Protein AF-A0AAV4XI83-F1 (afdb_monomer_lite)

Structure (mmCIF, N/CA/C/O backbone):
data_AF-A0AAV4XI83-F1
#
_entry.id   AF-A0AAV4XI83-F1
#
loop_
_atom_site.group_PDB
_atom_site.id
_atom_site.type_symbol
_atom_site.label_atom_id
_atom_site.label_alt_id
_atom_site.label_comp_id
_atom_site.label_asym_id
_atom_site.label_entity_id
_atom_site.label_seq_id
_atom_site.pdbx_PDB_ins_code
_atom_site.Cartn_x
_atom_site.Cartn_y
_atom_site.Cartn_z
_atom_site.occupancy
_atom_site.B_iso_or_equiv
_atom_site.auth_seq_id
_atom_site.auth_comp_id
_atom_site.auth_asym_id
_atom_site.auth_atom_id
_atom_site.pdbx_PDB_model_num
ATOM 1 N N . MET A 1 1 ? 9.383 -42.646 -0.501 1.00 41.19 1 MET A N 1
ATOM 2 C CA . MET A 1 1 ? 10.811 -42.632 -0.124 1.00 41.19 1 MET A CA 1
ATOM 3 C C . MET A 1 1 ? 10.928 -41.632 1.012 1.00 41.19 1 MET A C 1
ATOM 5 O O . MET A 1 1 ? 10.833 -40.438 0.767 1.00 41.19 1 MET A O 1
ATOM 9 N N . GLU A 1 2 ? 10.917 -42.132 2.245 1.00 42.66 2 GLU A N 1
ATOM 10 C CA . GLU A 1 2 ? 10.863 -41.329 3.473 1.00 42.66 2 GLU A CA 1
ATOM 11 C C . GLU A 1 2 ? 12.250 -40.798 3.846 1.00 42.66 2 GLU A C 1
ATOM 13 O O . GLU A 1 2 ? 13.266 -41.447 3.599 1.00 42.66 2 GLU A O 1
ATOM 18 N N . PHE A 1 3 ? 12.290 -39.591 4.406 1.00 50.69 3 PHE A N 1
ATOM 19 C CA . PHE A 1 3 ? 13.517 -38.900 4.788 1.00 50.69 3 PHE A CA 1
ATOM 20 C C . PHE A 1 3 ? 14.057 -39.476 6.106 1.00 50.69 3 PHE A C 1
ATOM 22 O O . PHE A 1 3 ? 13.456 -39.264 7.155 1.00 50.69 3 PHE A O 1
ATOM 29 N N . GLN A 1 4 ? 15.191 -40.185 6.066 1.00 57.69 4 GLN A N 1
ATOM 30 C CA . GLN A 1 4 ? 15.912 -40.602 7.274 1.00 57.69 4 GLN A CA 1
ATOM 31 C C . GLN A 1 4 ? 16.981 -39.549 7.634 1.00 57.69 4 GLN A C 1
ATOM 33 O O . GLN A 1 4 ? 17.873 -39.287 6.823 1.00 57.69 4 GLN A O 1
ATOM 38 N N . PRO A 1 5 ? 16.912 -38.921 8.822 1.00 55.16 5 PRO A N 1
ATOM 39 C CA . PRO A 1 5 ? 17.670 -37.709 9.150 1.00 55.16 5 PRO A CA 1
ATOM 40 C C . PRO A 1 5 ? 19.117 -37.958 9.605 1.00 55.16 5 PRO A C 1
ATOM 42 O O . PRO A 1 5 ? 19.797 -37.019 10.011 1.00 55.16 5 PRO A O 1
ATOM 45 N N . GLU A 1 6 ? 19.613 -39.193 9.569 1.00 60.50 6 GLU A N 1
ATOM 46 C CA . GLU A 1 6 ? 20.712 -39.571 10.463 1.00 60.50 6 GLU A CA 1
ATOM 47 C C . GLU A 1 6 ? 22.108 -39.075 10.077 1.00 60.50 6 GLU A C 1
ATOM 49 O O . GLU A 1 6 ? 22.996 -39.198 10.906 1.00 60.50 6 GLU A O 1
ATOM 54 N N . ASN A 1 7 ? 22.354 -38.465 8.906 1.00 57.56 7 ASN A N 1
ATOM 55 C CA . ASN A 1 7 ? 23.739 -38.076 8.565 1.00 57.56 7 ASN A CA 1
ATOM 56 C C . ASN A 1 7 ? 23.952 -36.780 7.763 1.00 57.56 7 ASN A C 1
ATOM 58 O O . ASN A 1 7 ? 25.099 -36.456 7.445 1.00 57.56 7 ASN A O 1
ATOM 62 N N . LEU A 1 8 ? 22.919 -35.995 7.429 1.00 64.44 8 LEU A N 1
ATOM 63 C CA . LEU A 1 8 ? 23.109 -34.744 6.679 1.00 64.44 8 LEU A CA 1
ATOM 64 C C . LEU A 1 8 ? 22.183 -33.628 7.169 1.00 64.44 8 LEU A C 1
ATOM 66 O O . LEU A 1 8 ? 20.985 -33.827 7.339 1.00 64.44 8 LEU A O 1
ATOM 70 N N . SER A 1 9 ? 22.732 -32.415 7.323 1.00 78.62 9 SER A N 1
ATOM 71 C CA . SER A 1 9 ? 21.902 -31.225 7.526 1.00 78.62 9 SER A CA 1
ATOM 72 C C . SER A 1 9 ? 20.948 -31.040 6.333 1.00 78.62 9 SER A C 1
ATOM 74 O O . SER A 1 9 ? 21.326 -31.375 5.202 1.00 78.62 9 SER A O 1
ATOM 76 N N . PRO A 1 10 ? 19.750 -30.458 6.528 1.00 74.81 10 PRO A N 1
ATOM 77 C CA . PRO A 1 10 ? 18.792 -30.203 5.444 1.00 74.81 10 PRO A CA 1
ATOM 78 C C . PRO A 1 10 ? 19.423 -29.485 4.240 1.00 74.81 10 PRO A C 1
ATOM 80 O O . PRO A 1 10 ? 19.108 -29.762 3.084 1.00 74.81 10 PRO A O 1
ATOM 83 N N . TRP A 1 11 ? 20.403 -28.618 4.503 1.00 74.00 11 TRP A N 1
ATOM 84 C CA . TRP A 1 11 ? 21.193 -27.920 3.489 1.00 74.00 11 TRP A CA 1
ATOM 85 C C . TRP A 1 11 ? 22.102 -28.831 2.663 1.00 74.00 11 TRP A C 1
ATOM 87 O O . TRP A 1 11 ? 22.277 -28.617 1.466 1.00 74.00 11 TRP A O 1
ATOM 97 N N . ARG A 1 12 ? 22.694 -29.861 3.269 1.00 73.75 12 ARG A N 1
ATOM 98 C CA . ARG A 1 12 ? 23.507 -30.827 2.524 1.00 73.75 12 ARG A CA 1
ATOM 99 C C . ARG A 1 12 ? 22.635 -31.772 1.698 1.00 73.75 12 ARG A C 1
ATOM 101 O O . ARG A 1 12 ? 23.012 -32.074 0.574 1.00 73.75 12 ARG A O 1
ATOM 108 N N . PHE A 1 13 ? 21.466 -32.163 2.205 1.00 76.88 13 PHE A N 1
ATOM 109 C CA . PHE A 1 13 ? 20.504 -32.973 1.450 1.00 76.88 13 PHE A CA 1
ATOM 110 C C . PHE A 1 13 ? 19.881 -32.215 0.266 1.00 76.88 13 PHE A C 1
ATOM 112 O O . PHE A 1 13 ? 19.773 -32.730 -0.841 1.00 76.88 13 PHE A O 1
ATOM 119 N N . THR A 1 14 ? 19.509 -30.951 0.450 1.00 76.50 14 THR A N 1
ATOM 120 C CA . THR A 1 14 ? 19.019 -30.127 -0.671 1.00 76.50 14 THR A CA 1
ATOM 121 C C . THR A 1 14 ? 20.101 -29.924 -1.732 1.00 76.50 14 THR A C 1
ATOM 123 O O . THR A 1 14 ? 19.818 -29.996 -2.927 1.00 76.50 14 THR A O 1
ATOM 126 N N . LYS A 1 15 ? 21.365 -29.771 -1.316 1.00 77.75 15 LYS A N 1
ATOM 127 C CA . LYS A 1 15 ? 22.509 -29.670 -2.230 1.00 77.75 15 LYS A CA 1
ATOM 128 C C . LYS A 1 15 ? 22.778 -30.966 -3.000 1.00 77.75 15 LYS A C 1
ATOM 130 O O . LYS A 1 15 ? 23.167 -30.892 -4.164 1.00 77.75 15 LYS A O 1
ATOM 135 N N . THR A 1 16 ? 22.559 -32.141 -2.400 1.00 74.38 16 THR A N 1
ATOM 136 C CA . THR A 1 16 ? 22.649 -33.409 -3.142 1.00 74.38 16 THR A CA 1
ATOM 137 C C . THR A 1 16 ? 21.544 -33.505 -4.184 1.00 74.38 16 THR A C 1
ATOM 139 O O . THR A 1 16 ? 21.863 -33.796 -5.331 1.00 74.38 16 THR A O 1
ATOM 142 N N . LEU A 1 17 ? 20.294 -33.162 -3.852 1.00 73.12 17 LEU A N 1
ATOM 143 C CA . LEU A 1 17 ? 19.194 -33.130 -4.825 1.00 73.12 17 LEU A CA 1
ATOM 144 C C . LEU A 1 17 ? 19.462 -32.173 -5.995 1.00 73.12 17 LEU A C 1
ATOM 146 O O . LEU A 1 17 ? 19.229 -32.535 -7.143 1.00 73.12 17 LEU A O 1
ATOM 150 N N . TRP A 1 18 ? 20.005 -30.984 -5.727 1.00 68.06 18 TRP A N 1
ATOM 151 C CA . TRP A 1 18 ? 20.392 -30.022 -6.769 1.00 68.06 18 TRP A CA 1
ATOM 152 C C . TRP A 1 18 ? 21.480 -30.540 -7.712 1.00 68.06 18 TRP A C 1
ATOM 154 O O . TRP A 1 18 ? 21.476 -30.227 -8.901 1.00 68.06 18 TRP A O 1
ATOM 164 N N . ASN A 1 19 ? 22.413 -31.334 -7.190 1.00 71.75 19 ASN A N 1
ATOM 165 C CA . ASN A 1 19 ? 23.498 -31.901 -7.983 1.00 71.75 19 ASN A CA 1
ATOM 166 C C . ASN A 1 19 ? 23.080 -33.156 -8.765 1.00 71.75 19 ASN A C 1
ATOM 168 O O . ASN A 1 19 ? 23.816 -33.576 -9.663 1.00 71.75 19 ASN A O 1
ATOM 172 N N . ILE A 1 20 ? 21.910 -33.744 -8.482 1.00 78.56 20 ILE A N 1
ATOM 173 C CA . ILE A 1 20 ? 21.345 -34.818 -9.303 1.00 78.56 20 ILE A CA 1
ATOM 174 C C . ILE A 1 20 ? 20.846 -34.194 -10.607 1.00 78.56 20 ILE A C 1
ATOM 176 O O . ILE A 1 20 ? 19.726 -33.700 -10.722 1.00 78.56 20 ILE A O 1
ATOM 180 N N . ARG A 1 21 ? 21.687 -34.254 -11.638 1.00 64.81 21 ARG A N 1
ATOM 181 C CA . ARG A 1 21 ? 21.273 -33.969 -13.011 1.00 64.81 21 ARG A CA 1
ATOM 182 C C . ARG A 1 21 ? 20.450 -35.146 -13.529 1.00 64.81 21 ARG A C 1
ATOM 184 O O . ARG A 1 21 ? 20.966 -36.004 -14.241 1.00 64.81 21 ARG A O 1
ATOM 191 N N . THR A 1 22 ? 19.166 -35.213 -13.182 1.00 68.25 22 THR A N 1
ATOM 192 C CA . THR A 1 22 ? 18.253 -36.098 -13.912 1.00 68.25 22 THR A CA 1
ATOM 193 C C . THR A 1 22 ? 18.145 -35.572 -15.336 1.00 68.25 22 THR A C 1
ATOM 195 O O . THR A 1 22 ? 17.765 -34.417 -15.542 1.00 68.25 22 THR A O 1
ATOM 198 N N . LYS A 1 23 ? 18.471 -36.401 -16.331 1.00 65.88 23 LYS A N 1
ATOM 199 C CA . LYS A 1 23 ? 18.133 -36.095 -17.722 1.00 65.88 23 LYS A CA 1
ATOM 200 C C . LYS A 1 23 ? 16.618 -35.916 -17.768 1.00 65.88 23 LYS A C 1
ATOM 202 O O . LYS A 1 23 ? 15.895 -36.879 -17.523 1.00 65.88 23 LYS A O 1
ATOM 207 N N . LEU A 1 24 ? 16.156 -34.684 -17.994 1.00 65.44 24 LEU A N 1
ATOM 208 C CA . LEU A 1 24 ? 14.728 -34.388 -18.058 1.00 65.44 24 LEU A CA 1
ATOM 209 C C . LEU A 1 24 ? 14.094 -35.346 -19.067 1.00 65.44 24 LEU A C 1
ATOM 211 O O . LEU A 1 24 ? 14.549 -35.445 -20.212 1.00 65.44 24 LEU A O 1
ATOM 215 N N . ALA A 1 25 ? 13.089 -36.097 -18.616 1.00 65.75 25 ALA A N 1
ATOM 216 C CA . ALA A 1 25 ? 12.329 -36.953 -19.506 1.00 65.75 25 ALA A CA 1
ATOM 217 C C . ALA A 1 25 ? 11.703 -36.075 -20.596 1.00 65.75 25 ALA A C 1
ATOM 219 O O . ALA A 1 25 ? 11.245 -34.961 -20.328 1.00 65.75 25 ALA A O 1
ATOM 220 N N . ARG A 1 26 ? 11.716 -36.559 -21.842 1.00 63.22 26 ARG A N 1
ATOM 221 C CA . ARG A 1 26 ? 11.057 -35.854 -22.945 1.00 63.22 26 ARG A CA 1
ATOM 222 C C . ARG A 1 26 ? 9.569 -35.695 -22.624 1.00 63.22 26 ARG A C 1
ATOM 224 O O . ARG A 1 26 ? 8.967 -36.565 -21.997 1.00 63.22 26 ARG A O 1
ATOM 231 N N . LEU A 1 27 ? 8.988 -34.573 -23.049 1.00 68.00 27 LEU A N 1
ATOM 232 C CA . LEU A 1 27 ? 7.551 -34.357 -22.936 1.00 68.00 27 LEU A CA 1
ATOM 233 C C . LEU A 1 27 ? 6.845 -35.400 -23.809 1.00 68.00 27 LEU A C 1
ATOM 235 O O . LEU A 1 27 ? 6.939 -35.379 -25.035 1.00 68.00 27 LEU A O 1
ATOM 239 N N . ASN A 1 28 ? 6.171 -36.344 -23.160 1.00 64.19 28 ASN A N 1
ATOM 240 C CA . ASN A 1 28 ? 5.361 -37.338 -23.846 1.00 64.19 28 ASN A CA 1
ATOM 241 C C . ASN A 1 28 ? 3.971 -36.733 -24.086 1.00 64.19 28 ASN A C 1
ATOM 243 O O . ASN A 1 28 ? 3.245 -36.446 -23.127 1.00 64.19 28 ASN A O 1
ATOM 247 N N . GLY A 1 29 ? 3.642 -36.489 -25.357 1.00 59.66 29 GLY A N 1
ATOM 248 C CA . GLY A 1 29 ? 2.272 -36.277 -25.826 1.00 59.66 29 GLY A CA 1
ATOM 249 C C . GLY A 1 29 ? 1.592 -37.618 -26.111 1.00 59.66 29 GLY A C 1
ATOM 250 O O . GLY A 1 29 ? 2.264 -38.645 -26.183 1.00 59.66 29 GLY A O 1
ATOM 251 N N . SER A 1 30 ? 0.269 -37.625 -26.276 1.00 58.12 30 SER A N 1
ATOM 252 C CA . SER A 1 30 ? -0.530 -38.855 -26.408 1.00 58.12 30 SER A CA 1
ATOM 253 C C . SER A 1 30 ? -0.199 -39.719 -27.630 1.00 58.12 30 SER A C 1
ATOM 255 O O . SER A 1 30 ? -0.615 -40.873 -27.651 1.00 58.12 30 SER A O 1
ATOM 257 N N . VAL A 1 31 ? 0.538 -39.213 -28.631 1.00 56.50 31 VAL A N 1
ATOM 258 C CA . VAL A 1 31 ? 0.823 -39.994 -29.852 1.00 56.50 31 VAL A CA 1
ATOM 259 C C . VAL A 1 31 ? 2.273 -39.895 -30.357 1.00 56.50 31 VAL A C 1
ATOM 261 O O . VAL A 1 31 ? 2.741 -40.843 -30.973 1.00 56.50 31 VAL A O 1
ATOM 264 N N . TYR A 1 32 ? 3.051 -38.846 -30.053 1.00 56.22 32 TYR A N 1
ATOM 265 C CA . TYR A 1 32 ? 4.445 -38.746 -30.524 1.00 56.22 32 TYR A CA 1
ATOM 266 C C . TYR A 1 32 ? 5.357 -38.021 -29.530 1.00 56.22 32 TYR A C 1
ATOM 268 O O . TYR A 1 32 ? 4.931 -37.125 -28.797 1.00 56.22 32 TYR A O 1
ATOM 276 N N . THR A 1 33 ? 6.640 -38.393 -29.523 1.00 57.88 33 THR A N 1
ATOM 277 C CA . THR A 1 33 ? 7.699 -37.622 -28.862 1.00 57.88 33 THR A CA 1
ATOM 278 C C . THR A 1 33 ? 7.731 -36.217 -29.463 1.00 57.88 33 THR A C 1
ATOM 280 O O . THR A 1 33 ? 8.044 -36.076 -30.645 1.00 57.88 33 THR A O 1
ATOM 283 N N . THR A 1 34 ? 7.412 -35.185 -28.679 1.00 58.78 34 THR A N 1
ATOM 284 C CA . THR A 1 34 ? 7.367 -33.796 -29.165 1.00 58.78 34 THR A CA 1
ATOM 285 C C . THR A 1 34 ? 8.766 -33.356 -29.595 1.00 58.78 34 THR A C 1
ATOM 287 O O . THR A 1 34 ? 9.651 -33.200 -28.744 1.00 58.78 34 THR A O 1
ATOM 290 N N . SER A 1 35 ? 8.993 -33.187 -30.898 1.00 64.56 35 SER A N 1
ATOM 291 C CA . SER A 1 35 ? 10.296 -32.763 -31.424 1.00 64.56 35 SER A CA 1
ATOM 292 C C . SER A 1 35 ? 10.336 -31.262 -31.706 1.00 64.56 35 SER A C 1
ATOM 294 O O . SER A 1 35 ? 11.398 -30.659 -31.560 1.00 64.56 35 SER A O 1
ATOM 296 N N . SER A 1 36 ? 9.200 -30.652 -32.066 1.00 76.38 36 SER A N 1
ATOM 297 C CA . SER A 1 36 ? 9.083 -29.217 -32.341 1.00 76.38 36 SER A CA 1
ATOM 298 C C . SER A 1 36 ? 8.582 -28.446 -31.121 1.00 76.38 36 SER A C 1
ATOM 300 O O . SER A 1 36 ? 7.825 -28.974 -30.305 1.00 76.38 36 SER A O 1
ATOM 302 N N . ASP A 1 37 ? 8.962 -27.174 -30.998 1.00 77.81 37 ASP A N 1
ATOM 303 C CA . ASP A 1 37 ? 8.479 -26.313 -29.913 1.00 77.81 37 ASP A CA 1
ATOM 304 C C . ASP A 1 37 ? 6.963 -26.095 -29.982 1.00 77.81 37 ASP A C 1
ATOM 306 O O . ASP A 1 37 ? 6.310 -26.035 -28.943 1.00 77.81 37 ASP A O 1
ATOM 310 N N . LYS A 1 38 ? 6.375 -26.109 -31.186 1.00 77.44 38 LYS A N 1
ATOM 311 C CA . LYS A 1 38 ? 4.913 -26.074 -31.361 1.00 77.44 38 LYS A CA 1
ATOM 312 C C . LYS A 1 38 ? 4.227 -27.276 -30.704 1.00 77.44 38 LYS A C 1
ATOM 314 O O . LYS A 1 38 ? 3.220 -27.111 -30.021 1.00 77.44 38 LYS A O 1
ATOM 319 N N . ASP A 1 39 ? 4.812 -28.465 -30.840 1.00 73.75 39 ASP A N 1
ATOM 320 C CA . ASP A 1 39 ? 4.272 -29.691 -30.243 1.00 73.75 39 ASP A CA 1
ATOM 321 C C . ASP A 1 39 ? 4.368 -29.644 -28.713 1.00 73.75 39 ASP A C 1
ATOM 323 O O . ASP A 1 39 ? 3.454 -30.074 -28.008 1.00 73.75 39 ASP A O 1
ATOM 327 N N . LYS A 1 40 ? 5.467 -29.086 -28.183 1.00 77.69 40 LYS A N 1
ATOM 328 C CA . LYS A 1 40 ? 5.658 -28.906 -26.736 1.00 77.69 40 LYS A CA 1
ATOM 329 C C . LYS A 1 40 ? 4.619 -27.951 -26.156 1.00 77.69 40 LYS A C 1
ATOM 331 O O . LYS A 1 40 ? 4.038 -28.265 -25.121 1.00 77.69 40 LYS A O 1
ATOM 336 N N . VAL A 1 41 ? 4.364 -26.826 -26.829 1.00 80.38 41 VAL A N 1
ATOM 337 C CA . VAL A 1 41 ? 3.338 -25.853 -26.421 1.00 80.38 41 VAL A CA 1
ATOM 338 C C . VAL A 1 41 ? 1.962 -26.513 -26.395 1.00 80.38 41 VAL A C 1
ATOM 340 O O . VAL A 1 41 ? 1.254 -26.378 -25.401 1.00 80.38 41 VAL A O 1
ATOM 343 N N . GLY A 1 42 ? 1.617 -27.306 -27.414 1.00 80.25 42 GLY A N 1
ATOM 344 C CA . GLY A 1 42 ? 0.355 -28.050 -27.443 1.00 80.25 42 GLY A CA 1
ATOM 345 C C . GLY A 1 42 ? 0.200 -29.023 -26.269 1.00 80.25 42 GLY A C 1
ATOM 346 O O . GLY A 1 42 ? -0.834 -29.041 -25.606 1.00 80.25 42 GLY A O 1
ATOM 347 N N . VAL A 1 43 ? 1.244 -29.796 -25.944 1.00 79.75 43 VAL A N 1
ATOM 348 C CA . VAL A 1 43 ? 1.208 -30.726 -24.798 1.00 79.75 43 VAL A CA 1
ATOM 349 C C . VAL A 1 43 ? 1.085 -29.987 -23.464 1.00 79.75 43 VAL A C 1
ATOM 351 O O . VAL A 1 43 ? 0.376 -30.460 -22.575 1.00 79.75 43 VAL A O 1
ATOM 354 N N . ILE A 1 44 ? 1.757 -28.845 -23.307 1.00 80.38 44 ILE A N 1
ATOM 355 C CA . ILE A 1 44 ? 1.669 -28.026 -22.091 1.00 80.38 44 ILE A CA 1
ATOM 356 C C . ILE A 1 44 ? 0.274 -27.407 -21.964 1.00 80.38 44 ILE A C 1
ATOM 358 O O . ILE A 1 44 ? -0.324 -27.519 -20.898 1.00 80.38 44 ILE A O 1
ATOM 362 N N . SER A 1 45 ? -0.268 -26.839 -23.046 1.00 82.69 45 SER A N 1
ATOM 363 C CA . SER A 1 45 ? -1.619 -26.265 -23.087 1.00 82.69 45 SER A CA 1
ATOM 364 C C . SER A 1 45 ? -2.670 -27.298 -22.687 1.00 82.69 45 SER A C 1
ATOM 366 O O . SER A 1 45 ? -3.429 -27.067 -21.754 1.00 82.69 45 SER A O 1
ATOM 368 N N . ASN A 1 46 ? -2.634 -28.489 -23.290 1.00 79.50 46 ASN A N 1
ATOM 369 C CA . ASN A 1 46 ? -3.598 -29.553 -23.000 1.00 79.50 46 ASN A CA 1
ATOM 370 C C . ASN A 1 46 ? -3.487 -30.078 -21.560 1.00 79.50 46 ASN A C 1
ATOM 372 O O . ASN A 1 46 ? -4.488 -30.414 -20.932 1.00 79.50 46 ASN A O 1
ATOM 376 N N . LYS A 1 47 ? -2.267 -30.187 -21.013 1.00 82.25 47 LYS A N 1
ATOM 377 C CA . LYS A 1 47 ? -2.076 -30.593 -19.610 1.00 82.25 47 LYS A CA 1
ATOM 378 C C . LYS A 1 47 ? -2.552 -29.520 -18.638 1.00 82.25 47 LYS A C 1
ATOM 380 O O . LYS A 1 47 ? -3.153 -29.870 -17.630 1.00 82.25 47 LYS A O 1
ATOM 385 N N . SER A 1 48 ? -2.276 -28.256 -18.945 1.00 76.94 48 SER A N 1
ATOM 386 C CA . SER A 1 48 ? -2.734 -27.098 -18.182 1.00 76.94 48 SER A CA 1
ATOM 387 C C . SER A 1 48 ? -4.261 -27.065 -18.139 1.00 76.94 48 SER A C 1
ATOM 389 O O . SER A 1 48 ? -4.848 -27.109 -17.064 1.00 76.94 48 SER A O 1
ATOM 391 N N . GLU A 1 49 ? -4.910 -27.120 -19.301 1.00 80.44 49 GLU A N 1
ATOM 392 C CA . GLU A 1 49 ? -6.368 -27.106 -19.419 1.00 80.44 49 GLU A CA 1
ATOM 393 C C . GLU A 1 49 ? -7.018 -28.224 -18.597 1.00 80.44 49 GLU A C 1
ATOM 395 O O . GLU A 1 49 ? -7.926 -27.957 -17.819 1.00 80.44 49 GLU A O 1
ATOM 400 N N . ASN A 1 50 ? -6.487 -29.449 -18.655 1.00 77.06 50 ASN A N 1
ATOM 401 C CA . ASN A 1 50 ? -6.987 -30.563 -17.844 1.00 77.06 50 ASN A CA 1
ATOM 402 C C . ASN A 1 50 ? -6.731 -30.403 -16.332 1.00 77.06 50 ASN A C 1
ATOM 404 O O . ASN A 1 50 ? -7.508 -30.916 -15.533 1.00 77.06 50 ASN A O 1
ATOM 408 N N . GLN A 1 51 ? -5.652 -29.731 -15.916 1.00 75.44 51 GLN A N 1
ATOM 409 C CA . GLN A 1 51 ? -5.370 -29.470 -14.495 1.00 75.44 51 GLN A CA 1
ATOM 410 C C . GLN A 1 51 ? -6.242 -28.359 -13.910 1.00 75.44 51 GLN A C 1
ATOM 412 O O . GLN A 1 51 ? -6.544 -28.391 -12.719 1.00 75.44 51 GLN A O 1
ATOM 417 N N . PHE A 1 52 ? -6.623 -27.383 -14.731 1.00 71.44 52 PHE A N 1
ATOM 418 C CA . PHE A 1 52 ? -7.448 -26.247 -14.325 1.00 71.44 52 PHE A CA 1
ATOM 419 C C . PHE A 1 52 ? -8.945 -26.469 -14.563 1.00 71.44 52 PHE A C 1
ATOM 421 O O . PHE A 1 52 ? -9.743 -25.565 -14.316 1.00 71.44 52 PHE A O 1
ATOM 428 N N . GLN A 1 53 ? -9.349 -27.664 -15.001 1.00 73.62 53 GLN A N 1
ATOM 429 C CA . GLN A 1 53 ? -10.755 -28.045 -14.982 1.00 73.62 53 GLN A CA 1
ATOM 430 C C . GLN A 1 53 ? -11.274 -28.041 -13.543 1.00 73.62 53 GLN A C 1
ATOM 432 O O . GLN A 1 53 ? -10.605 -28.484 -12.607 1.00 73.62 53 GLN A O 1
ATOM 437 N N . LEU A 1 54 ? -12.494 -27.532 -13.375 1.00 67.00 54 LEU A N 1
ATOM 438 C CA . LEU A 1 54 ? -13.229 -27.626 -12.122 1.00 67.00 54 LEU A CA 1
ATOM 439 C C . LEU A 1 54 ? -13.283 -29.097 -11.698 1.00 67.00 54 LEU A C 1
ATOM 441 O O . LEU A 1 54 ? -13.851 -29.935 -12.398 1.00 67.00 54 LEU A O 1
ATOM 445 N N . ASN A 1 55 ? -12.680 -29.418 -10.551 1.00 66.81 55 ASN A N 1
ATOM 446 C CA . ASN A 1 55 ? -12.821 -30.742 -9.963 1.00 66.81 55 ASN A CA 1
ATOM 447 C C . ASN A 1 55 ? -14.315 -30.993 -9.707 1.00 66.81 55 ASN A C 1
ATOM 449 O O . ASN A 1 55 ? -14.910 -30.357 -8.842 1.00 66.81 55 ASN A O 1
ATOM 453 N N . ASN A 1 56 ? -14.907 -31.967 -10.406 1.00 62.75 56 ASN A N 1
ATOM 454 C CA . ASN A 1 56 ? -16.287 -32.417 -10.160 1.00 62.75 56 ASN A CA 1
ATOM 455 C C . ASN A 1 56 ? -16.482 -33.014 -8.753 1.00 62.75 56 ASN A C 1
ATOM 457 O O . ASN A 1 56 ? -17.605 -33.275 -8.329 1.00 62.75 56 ASN A O 1
ATOM 461 N N . ILE A 1 57 ? -15.388 -33.236 -8.021 1.00 60.34 57 ILE A N 1
ATOM 462 C CA . ILE A 1 57 ? -15.399 -33.647 -6.622 1.00 60.34 57 ILE A CA 1
ATOM 463 C C . ILE A 1 57 ? -15.549 -32.383 -5.775 1.00 60.34 57 ILE A C 1
ATOM 465 O O . ILE A 1 57 ? -14.593 -31.876 -5.185 1.00 60.34 57 ILE A O 1
ATOM 469 N N . ILE A 1 58 ? -16.772 -31.861 -5.727 1.00 61.06 58 ILE A N 1
ATOM 470 C CA . ILE A 1 58 ? -17.168 -30.899 -4.704 1.00 61.06 58 ILE A CA 1
ATOM 471 C C . ILE A 1 58 ? -17.245 -31.699 -3.406 1.00 61.06 58 ILE A C 1
ATOM 473 O O . ILE A 1 58 ? -18.268 -32.300 -3.087 1.00 61.06 58 ILE A O 1
ATOM 477 N N . ASN A 1 59 ? -16.133 -31.781 -2.677 1.00 73.19 59 ASN A N 1
ATOM 478 C CA . ASN A 1 59 ? -16.179 -32.302 -1.322 1.00 73.19 59 ASN A CA 1
ATOM 479 C C . ASN A 1 59 ? -16.978 -31.293 -0.487 1.00 73.19 59 ASN A C 1
ATOM 481 O O . ASN A 1 59 ? -16.462 -30.236 -0.117 1.00 73.19 59 ASN A O 1
ATOM 485 N N . SER A 1 60 ? -18.251 -31.606 -0.243 1.00 72.06 60 SER A N 1
ATOM 486 C CA . SER A 1 60 ? -19.183 -30.740 0.476 1.00 72.06 60 SER A CA 1
ATOM 487 C C . SER A 1 60 ? -18.663 -30.367 1.859 1.00 72.06 60 SER A C 1
ATOM 489 O O . SER A 1 60 ? -18.918 -29.264 2.319 1.00 72.06 60 SER A O 1
ATOM 491 N N . GLU A 1 61 ? -17.882 -31.235 2.509 1.00 76.56 61 GLU A N 1
ATOM 492 C CA . GLU A 1 61 ? -17.257 -30.912 3.793 1.00 76.56 61 GLU A CA 1
ATOM 493 C C . GLU A 1 61 ? -16.214 -29.805 3.644 1.00 76.56 61 GLU A C 1
ATOM 495 O O . GLU A 1 61 ? -16.187 -28.886 4.456 1.00 76.56 61 GLU A O 1
ATOM 500 N N . ILE A 1 62 ? -15.395 -29.836 2.588 1.00 74.69 62 ILE A N 1
ATOM 501 C CA . ILE A 1 62 ? -14.399 -28.788 2.321 1.00 74.69 62 ILE A CA 1
ATOM 502 C C . ILE A 1 62 ? -15.099 -27.470 1.991 1.00 74.69 62 ILE A C 1
ATOM 504 O O . ILE A 1 62 ? -14.726 -26.440 2.547 1.00 74.69 62 ILE A O 1
ATOM 508 N N . VAL A 1 63 ? -16.133 -27.497 1.144 1.00 77.31 63 VAL A N 1
ATOM 509 C CA . VAL A 1 63 ? -16.909 -26.293 0.802 1.00 77.31 63 VAL A CA 1
ATOM 510 C C . VAL A 1 63 ? -17.573 -25.705 2.041 1.00 77.31 63 VAL A C 1
ATOM 512 O O . VAL A 1 63 ? -17.363 -24.532 2.333 1.00 77.31 63 VAL A O 1
ATOM 515 N N . ASN A 1 64 ? -18.260 -26.525 2.836 1.00 79.50 64 ASN A N 1
ATOM 516 C CA . ASN A 1 64 ? -18.899 -26.085 4.075 1.00 79.50 64 ASN A CA 1
ATOM 517 C C . ASN A 1 64 ? -17.874 -25.567 5.092 1.00 79.50 64 ASN A C 1
ATOM 519 O O . ASN A 1 64 ? -18.150 -24.616 5.814 1.00 79.50 64 ASN A O 1
ATOM 523 N N . THR A 1 65 ? -16.676 -26.155 5.143 1.00 79.12 65 THR A N 1
ATOM 524 C CA . THR A 1 65 ? -15.591 -25.686 6.018 1.00 79.12 65 THR A CA 1
ATOM 525 C C . THR A 1 65 ? -15.049 -24.336 5.552 1.00 79.12 65 THR A C 1
ATOM 527 O O . THR A 1 65 ? -14.791 -23.465 6.380 1.00 79.12 65 THR A O 1
ATOM 530 N N . ILE A 1 66 ? -14.896 -24.128 4.242 1.00 75.50 66 ILE A N 1
ATOM 531 C CA . ILE A 1 66 ? -14.489 -22.842 3.660 1.00 75.50 66 ILE A CA 1
ATOM 532 C C . ILE A 1 66 ? -15.566 -21.786 3.920 1.00 75.50 66 ILE A C 1
ATOM 534 O O . ILE A 1 66 ? -15.241 -20.703 4.400 1.00 75.50 66 ILE A O 1
ATOM 538 N N . GLU A 1 67 ? -16.837 -22.098 3.671 1.00 79.81 67 GLU A N 1
ATOM 539 C CA . GLU A 1 67 ? -17.961 -21.198 3.941 1.00 79.81 67 GLU A CA 1
ATOM 540 C C . GLU A 1 67 ? -18.063 -20.856 5.428 1.00 79.81 67 GLU A C 1
ATOM 542 O O . GLU A 1 67 ? -18.121 -19.680 5.778 1.00 79.81 67 GLU A O 1
ATOM 547 N N . TYR A 1 68 ? -17.988 -21.848 6.316 1.00 78.94 68 TYR A N 1
ATOM 548 C CA . TYR A 1 68 ? -17.999 -21.637 7.762 1.00 78.94 68 TYR A CA 1
ATOM 549 C C . TYR A 1 68 ? -16.811 -20.793 8.231 1.00 78.94 68 TYR A C 1
ATOM 551 O O . TYR A 1 68 ? -16.985 -19.873 9.028 1.00 78.94 68 TYR A O 1
ATOM 559 N N . ASN A 1 69 ? -15.605 -21.052 7.720 1.00 73.62 69 ASN A N 1
ATOM 560 C CA . ASN A 1 69 ? -14.426 -20.255 8.050 1.00 73.62 69 ASN A CA 1
ATOM 561 C C . ASN A 1 69 ? -14.542 -18.822 7.522 1.00 73.62 69 ASN A C 1
ATOM 563 O O . ASN A 1 69 ? -14.187 -17.897 8.244 1.00 73.62 69 ASN A O 1
ATOM 567 N N . ASN A 1 70 ? -15.081 -18.617 6.319 1.00 71.31 70 ASN A N 1
ATOM 568 C CA . ASN A 1 70 ? -15.341 -17.285 5.772 1.00 71.31 70 ASN A CA 1
ATOM 569 C C . ASN A 1 70 ? -16.392 -16.537 6.601 1.00 71.31 70 ASN A C 1
ATOM 571 O O . ASN A 1 70 ? -16.185 -15.377 6.949 1.00 71.31 70 ASN A O 1
ATOM 575 N N . LEU A 1 71 ? -17.485 -17.201 6.984 1.00 72.62 71 LEU A N 1
ATOM 576 C CA . LEU A 1 71 ? -18.515 -16.634 7.855 1.00 72.62 71 LEU A CA 1
ATOM 577 C C . LEU A 1 71 ? -17.954 -16.285 9.238 1.00 72.62 71 LEU A C 1
ATOM 579 O O . LEU A 1 71 ? -18.235 -15.203 9.746 1.00 72.62 71 LEU A O 1
ATOM 583 N N . LYS A 1 72 ? -17.115 -17.150 9.816 1.00 68.69 72 LYS A N 1
ATOM 584 C CA . LYS A 1 72 ? -16.465 -16.933 11.115 1.00 68.69 72 LYS A CA 1
ATOM 585 C C . LYS A 1 72 ? -15.411 -15.824 11.070 1.00 68.69 72 LYS A C 1
ATOM 587 O O . LYS A 1 72 ? -15.301 -15.038 12.008 1.00 68.69 72 LYS A O 1
ATOM 592 N N . LEU A 1 73 ? -14.635 -15.738 9.988 1.00 63.28 73 LEU A N 1
ATOM 593 C CA . LEU A 1 73 ? -13.719 -14.622 9.747 1.00 63.28 73 LEU A CA 1
ATOM 594 C C . LEU A 1 73 ? -14.500 -13.313 9.636 1.00 63.28 73 LEU A C 1
ATOM 596 O O . LEU A 1 73 ? -14.122 -12.339 10.275 1.00 63.28 73 LEU A O 1
ATOM 600 N N . ASN A 1 74 ? -15.623 -13.312 8.918 1.00 61.41 74 ASN A N 1
ATOM 601 C CA . ASN A 1 74 ? -16.473 -12.135 8.769 1.00 61.41 74 ASN A CA 1
ATOM 602 C C . ASN A 1 74 ? -17.177 -11.737 10.077 1.00 61.41 74 ASN A C 1
ATOM 604 O O . ASN A 1 74 ? -17.279 -10.547 10.370 1.00 61.41 74 ASN A O 1
ATOM 608 N N . SER A 1 75 ? -17.613 -12.700 10.896 1.00 60.12 75 SER A N 1
ATOM 609 C CA . SER A 1 75 ? -18.258 -12.424 12.185 1.00 60.12 75 SER A CA 1
ATOM 610 C C . SER A 1 75 ? -17.277 -11.910 13.238 1.00 60.12 75 SER A C 1
ATOM 612 O O . SER A 1 75 ? -17.640 -11.065 14.044 1.00 60.12 75 SER A O 1
ATOM 614 N N . ASN A 1 76 ? -16.018 -12.358 13.211 1.00 55.88 76 ASN A N 1
ATOM 615 C CA . ASN A 1 76 ? -14.978 -11.915 14.148 1.00 55.88 76 ASN A CA 1
ATOM 616 C C . ASN A 1 76 ? -14.402 -10.520 13.823 1.00 55.88 76 ASN A C 1
ATOM 618 O O . ASN A 1 76 ? -13.520 -10.041 14.532 1.00 55.88 76 ASN A O 1
ATOM 622 N N . ILE A 1 77 ? -14.875 -9.860 12.758 1.00 57.59 77 ILE A N 1
ATOM 623 C CA . ILE A 1 77 ? -14.524 -8.470 12.408 1.00 57.59 77 ILE A CA 1
ATOM 624 C C . ILE A 1 77 ? -15.439 -7.460 13.136 1.00 57.59 77 ILE A C 1
ATOM 626 O O . ILE A 1 77 ? -15.288 -6.239 12.969 1.00 57.59 77 ILE A O 1
ATOM 630 N N . SER A 1 78 ? -16.375 -7.929 13.972 1.00 56.47 78 SER A N 1
ATOM 631 C CA . SER A 1 78 ? -17.074 -7.060 14.914 1.00 56.47 78 SER A CA 1
ATOM 632 C C . SER A 1 78 ? -16.060 -6.504 15.919 1.00 56.47 78 SER A C 1
ATOM 634 O O . SER A 1 78 ? -15.451 -7.255 16.674 1.00 56.47 78 SER A O 1
ATOM 636 N N . ASP A 1 79 ? -15.883 -5.184 15.872 1.00 57.03 79 ASP A N 1
ATOM 637 C CA . ASP A 1 79 ? -15.173 -4.321 16.833 1.00 57.03 79 ASP A CA 1
ATOM 638 C C . ASP A 1 79 ? -13.708 -3.959 16.565 1.00 57.03 79 ASP A C 1
ATOM 640 O O . ASP A 1 79 ? -13.189 -3.048 17.211 1.00 57.03 79 ASP A O 1
ATOM 644 N N . ASN A 1 80 ? -13.064 -4.506 15.531 1.00 57.06 80 ASN A N 1
ATOM 645 C CA . ASN A 1 80 ? -11.790 -3.939 15.077 1.00 57.06 80 ASN A CA 1
ATOM 646 C C . ASN A 1 80 ? -12.053 -2.673 14.253 1.00 57.06 80 ASN A C 1
ATOM 648 O O . ASN A 1 80 ? -12.259 -2.714 13.037 1.00 57.06 80 ASN A O 1
ATOM 652 N N . THR A 1 81 ? -12.076 -1.527 14.931 1.00 69.12 81 THR A N 1
ATOM 653 C CA . THR A 1 81 ? -11.923 -0.226 14.284 1.00 69.12 81 THR A CA 1
ATOM 654 C C . THR A 1 81 ? -10.516 -0.164 13.699 1.00 69.12 81 THR A C 1
ATOM 656 O O . THR A 1 81 ? -9.512 -0.239 14.409 1.00 69.12 81 THR A O 1
ATOM 659 N N . PHE A 1 82 ? -10.415 -0.090 12.371 1.00 73.56 82 PHE A N 1
ATOM 660 C CA . PHE A 1 82 ? -9.124 0.136 11.735 1.00 73.56 82 PHE A CA 1
ATOM 661 C C . PHE A 1 82 ? -8.577 1.484 12.205 1.00 73.56 82 PHE A C 1
ATOM 663 O O . PHE A 1 82 ? -9.274 2.499 12.161 1.00 73.56 82 PHE A O 1
ATOM 670 N N . ALA A 1 83 ? -7.323 1.502 12.657 1.00 81.94 83 ALA A N 1
ATOM 671 C CA . ALA A 1 83 ? -6.665 2.752 12.997 1.00 81.94 83 ALA A CA 1
ATOM 672 C C . ALA A 1 83 ? -6.574 3.635 11.746 1.00 81.94 83 ALA A C 1
ATOM 674 O O . ALA A 1 83 ? -6.105 3.184 10.697 1.00 81.94 83 ALA A O 1
ATOM 675 N N . LEU A 1 84 ? -6.989 4.898 11.872 1.00 85.56 84 LEU A N 1
ATOM 676 C CA . LEU A 1 84 ? -6.885 5.861 10.783 1.00 85.56 84 LEU A CA 1
ATOM 677 C C . LEU A 1 84 ? -5.425 6.009 10.339 1.00 85.56 84 LEU A C 1
ATOM 679 O O . LEU A 1 84 ? -4.490 6.105 11.144 1.00 85.56 84 LEU A O 1
ATOM 683 N N . ILE A 1 85 ? -5.232 6.040 9.029 1.00 90.44 85 ILE A N 1
ATOM 684 C CA . ILE A 1 85 ? -3.948 6.295 8.400 1.00 90.44 85 ILE A CA 1
ATOM 685 C C . ILE A 1 85 ? -3.644 7.787 8.539 1.00 90.44 85 ILE A C 1
ATOM 687 O O . ILE A 1 85 ? -4.479 8.645 8.253 1.00 90.44 85 ILE A O 1
ATOM 691 N N . SER A 1 86 ? -2.422 8.089 8.981 1.00 93.69 86 SER A N 1
ATOM 692 C CA . SER A 1 86 ? -1.904 9.454 9.033 1.00 93.69 86 SER A CA 1
ATOM 693 C C . SER A 1 86 ? -1.221 9.826 7.719 1.00 93.69 86 SER A C 1
ATOM 695 O O . SER A 1 86 ? -0.491 9.018 7.136 1.00 93.69 86 SER A O 1
ATOM 697 N N . LEU A 1 87 ? -1.377 11.085 7.309 1.00 93.75 87 LEU A N 1
ATOM 698 C CA . LEU A 1 87 ? -0.724 11.651 6.130 1.00 93.75 87 LEU A CA 1
ATOM 699 C C . LEU A 1 87 ? 0.804 11.482 6.168 1.00 93.75 87 LEU A C 1
ATOM 701 O O . LEU A 1 87 ? 1.426 11.216 5.140 1.00 93.75 87 LEU A O 1
ATOM 705 N N . SER A 1 88 ? 1.414 11.574 7.355 1.00 93.00 88 SER A N 1
ATOM 706 C CA . SER A 1 88 ? 2.864 11.410 7.514 1.00 93.00 88 SER A CA 1
ATOM 707 C C . SER A 1 88 ? 3.331 10.008 7.126 1.00 93.00 88 SER A C 1
ATOM 709 O O . SER A 1 88 ? 4.354 9.870 6.458 1.00 93.00 88 SER A O 1
ATOM 711 N N . LYS A 1 89 ? 2.556 8.968 7.469 1.00 92.56 89 LYS A N 1
ATOM 712 C CA . LYS A 1 89 ? 2.854 7.584 7.076 1.00 92.56 89 LYS A CA 1
ATOM 713 C C . LYS A 1 89 ? 2.837 7.437 5.557 1.00 92.56 89 LYS A C 1
ATOM 715 O O . LYS A 1 89 ? 3.770 6.869 5.000 1.00 92.56 89 LYS A O 1
ATOM 720 N N . ILE A 1 90 ? 1.828 7.999 4.892 1.00 92.62 90 ILE A N 1
ATOM 721 C CA . ILE A 1 90 ? 1.707 7.956 3.427 1.00 92.62 90 ILE A CA 1
ATOM 722 C C . ILE A 1 90 ? 2.890 8.668 2.764 1.00 92.62 90 ILE A C 1
ATOM 724 O O . ILE A 1 90 ? 3.491 8.124 1.840 1.00 92.62 90 ILE A O 1
ATOM 728 N N . MET A 1 91 ? 3.282 9.841 3.267 1.00 92.19 91 MET A N 1
ATOM 729 C CA . MET A 1 91 ? 4.435 10.580 2.741 1.00 92.19 91 MET A CA 1
ATOM 730 C C . MET A 1 91 ? 5.770 9.852 2.954 1.00 92.19 91 MET A C 1
ATOM 732 O O . MET A 1 91 ? 6.670 9.965 2.126 1.00 92.19 91 MET A O 1
ATOM 736 N N . ILE A 1 92 ? 5.939 9.121 4.059 1.00 93.75 92 ILE A N 1
ATOM 737 C CA . ILE A 1 92 ? 7.146 8.312 4.294 1.00 93.75 92 ILE A CA 1
ATOM 738 C C . ILE A 1 92 ? 7.194 7.144 3.305 1.00 93.75 92 ILE A C 1
ATOM 740 O O . ILE A 1 92 ? 8.232 6.902 2.690 1.00 93.75 92 ILE A O 1
ATOM 744 N N . ILE A 1 93 ? 6.068 6.451 3.114 1.00 90.75 93 ILE A N 1
ATOM 745 C CA . ILE A 1 93 ? 5.964 5.338 2.164 1.00 90.75 93 ILE A CA 1
ATOM 746 C C . ILE A 1 93 ? 6.254 5.827 0.743 1.00 90.75 93 ILE A C 1
ATOM 748 O O . ILE A 1 93 ? 7.080 5.225 0.059 1.00 90.75 93 ILE A O 1
ATOM 752 N N . SER A 1 94 ? 5.655 6.945 0.318 1.00 89.88 94 SER A N 1
ATOM 753 C CA . SER A 1 94 ? 5.846 7.476 -1.037 1.00 89.88 94 SER A CA 1
ATOM 754 C C . SER A 1 94 ? 7.307 7.830 -1.327 1.00 89.88 94 SER A C 1
ATOM 756 O O . SER A 1 94 ? 7.827 7.517 -2.399 1.00 89.88 94 SER A O 1
ATOM 758 N N . LYS A 1 95 ? 8.025 8.394 -0.348 1.00 89.94 95 LYS A N 1
ATOM 759 C CA . LYS A 1 95 ? 9.465 8.684 -0.462 1.00 89.94 95 LYS A CA 1
ATOM 760 C C . LYS A 1 95 ? 10.314 7.426 -0.643 1.00 89.94 95 LYS A C 1
ATOM 762 O O . LYS A 1 95 ? 11.308 7.471 -1.373 1.00 89.94 95 LYS A O 1
ATOM 767 N N . ASN A 1 96 ? 9.901 6.316 -0.038 1.00 90.94 96 ASN A N 1
ATOM 768 C CA . ASN A 1 96 ? 10.628 5.048 -0.055 1.00 90.94 96 ASN A CA 1
ATOM 769 C C . ASN A 1 96 ? 10.323 4.168 -1.282 1.00 90.94 96 ASN A C 1
ATOM 771 O O . ASN A 1 96 ? 10.971 3.137 -1.450 1.00 90.94 96 ASN A O 1
ATOM 775 N N . LEU A 1 97 ? 9.399 4.568 -2.167 1.00 87.75 97 LEU A N 1
ATOM 776 C CA . LEU A 1 97 ? 9.110 3.838 -3.410 1.00 87.75 97 LEU A CA 1
ATOM 777 C C . LEU A 1 97 ? 10.360 3.728 -4.303 1.00 87.75 97 LEU A C 1
ATOM 779 O O . LEU A 1 97 ? 11.155 4.665 -4.400 1.00 87.75 97 LEU A O 1
ATOM 783 N N . LYS A 1 98 ? 10.560 2.613 -5.006 1.00 88.38 98 LYS A N 1
AT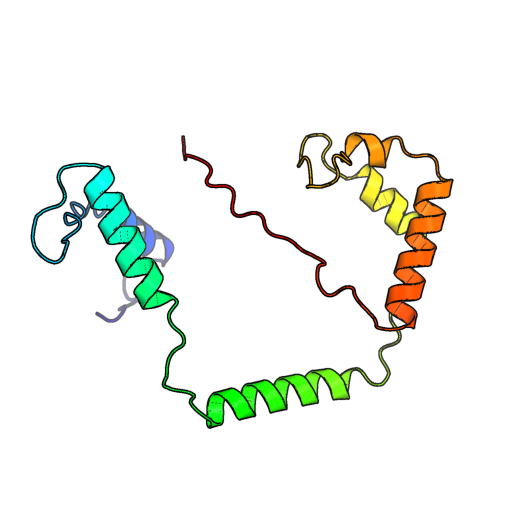OM 784 C CA . LYS A 1 98 ? 11.653 2.499 -5.986 1.00 88.38 98 LYS A CA 1
ATOM 785 C C . LYS A 1 98 ? 11.236 3.143 -7.306 1.00 88.38 98 LYS A C 1
ATOM 787 O O . LYS A 1 98 ? 10.192 2.821 -7.856 1.00 88.38 98 LYS A O 1
ATOM 792 N N . ILE A 1 99 ? 12.071 4.042 -7.829 1.00 81.88 99 ILE A N 1
ATOM 793 C CA . ILE A 1 99 ? 11.754 4.848 -9.025 1.00 81.88 99 ILE A CA 1
ATOM 794 C C . ILE A 1 99 ? 11.537 3.971 -10.270 1.00 81.88 99 ILE A C 1
ATOM 796 O O . ILE A 1 99 ? 10.697 4.306 -11.097 1.00 81.88 99 ILE A O 1
ATOM 800 N N . ASN A 1 100 ? 12.256 2.847 -10.369 1.00 77.62 100 ASN A N 1
ATOM 801 C CA . ASN A 1 100 ? 12.282 1.987 -11.557 1.00 77.62 100 ASN A CA 1
ATOM 802 C C . ASN A 1 100 ? 11.421 0.716 -11.425 1.00 77.62 100 ASN A C 1
ATOM 804 O O . ASN A 1 100 ? 11.489 -0.144 -12.298 1.00 77.62 100 ASN A O 1
ATOM 808 N N . GLU A 1 101 ? 10.660 0.551 -10.337 1.00 67.19 101 GLU A N 1
ATOM 809 C CA . GLU A 1 101 ? 9.754 -0.595 -10.204 1.00 67.19 101 GLU A CA 1
ATOM 810 C C . GLU A 1 101 ? 8.377 -0.248 -10.779 1.00 67.19 101 GLU A C 1
ATOM 812 O O . GLU A 1 101 ? 7.638 0.536 -10.190 1.00 67.19 101 GLU A O 1
ATOM 817 N N . THR A 1 102 ? 8.061 -0.918 -11.894 1.00 63.81 102 THR A N 1
ATOM 818 C CA . THR A 1 102 ? 6.742 -1.091 -12.540 1.00 63.81 102 THR A CA 1
ATOM 819 C C . THR A 1 102 ? 6.101 0.144 -13.194 1.00 63.81 102 THR A C 1
ATOM 821 O O . THR A 1 102 ? 5.851 1.164 -12.556 1.00 63.81 102 THR A O 1
ATOM 824 N N . LEU A 1 103 ? 5.802 0.002 -14.495 1.00 54.78 103 LEU A N 1
ATOM 825 C CA . LEU A 1 103 ? 4.647 0.626 -15.141 1.00 54.78 103 LEU A CA 1
ATOM 826 C C . LEU A 1 103 ? 3.456 -0.274 -14.813 1.00 54.78 103 LEU A C 1
ATOM 828 O O . LEU A 1 103 ? 3.472 -1.448 -15.186 1.00 54.78 103 LEU A O 1
ATOM 832 N N . ASP A 1 104 ? 2.487 0.253 -14.077 1.00 62.38 104 ASP A N 1
ATOM 833 C CA . ASP A 1 104 ? 1.202 -0.417 -13.907 1.00 62.38 104 ASP A CA 1
ATOM 834 C C . ASP A 1 104 ? 0.281 -0.087 -15.094 1.00 62.38 104 ASP A C 1
ATOM 836 O O . ASP A 1 104 ? 0.604 0.775 -15.914 1.00 62.38 104 ASP A O 1
ATOM 840 N N . LEU A 1 105 ? -0.864 -0.762 -15.175 1.00 59.53 105 LEU A N 1
ATOM 841 C CA . LEU A 1 105 ? -1.854 -0.656 -16.263 1.00 59.53 105 LEU A CA 1
ATOM 842 C C . LEU A 1 105 ? -2.309 0.786 -16.588 1.00 59.53 105 LEU A C 1
ATOM 844 O O . LEU A 1 105 ? -2.718 1.054 -17.714 1.00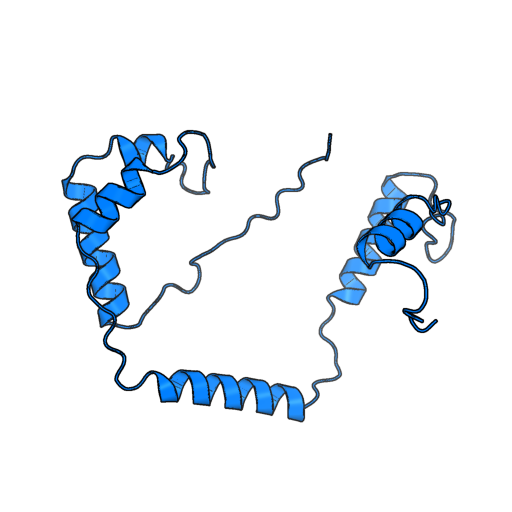 59.53 105 LEU A O 1
ATOM 848 N N . ASP A 1 106 ? -2.193 1.700 -15.620 1.00 64.94 106 ASP A N 1
ATOM 849 C CA . ASP A 1 106 ? -2.662 3.090 -15.698 1.00 64.94 106 ASP A CA 1
ATOM 850 C C . ASP A 1 106 ? -1.556 4.118 -16.033 1.00 64.94 106 ASP A C 1
ATOM 852 O O . ASP A 1 106 ? -1.763 5.322 -15.874 1.00 64.94 106 ASP A O 1
ATOM 856 N N . ASP A 1 107 ? -0.353 3.682 -16.429 1.00 72.81 107 ASP A N 1
ATOM 857 C CA . ASP A 1 107 ? 0.816 4.536 -16.740 1.00 72.81 107 ASP A CA 1
ATOM 858 C C . ASP A 1 107 ? 1.310 5.443 -15.581 1.00 72.81 107 ASP A C 1
ATOM 860 O O . ASP A 1 107 ? 2.216 6.270 -15.745 1.00 72.81 107 ASP A O 1
ATOM 864 N N . ILE A 1 108 ? 0.779 5.280 -14.363 1.00 82.50 108 ILE A N 1
ATOM 865 C CA . ILE A 1 108 ? 1.214 6.034 -13.180 1.00 82.50 108 ILE A CA 1
ATOM 866 C C . ILE A 1 108 ? 2.509 5.427 -12.638 1.00 82.50 108 ILE A C 1
ATOM 868 O O . ILE A 1 108 ? 2.524 4.380 -11.998 1.00 82.50 108 ILE A O 1
ATOM 872 N N . THR A 1 109 ? 3.622 6.128 -12.845 1.00 86.06 109 THR A N 1
ATOM 873 C CA . THR A 1 109 ? 4.931 5.669 -12.360 1.00 86.06 109 THR A CA 1
ATOM 874 C C . THR A 1 109 ? 5.205 6.089 -10.914 1.00 86.06 109 THR A C 1
ATOM 876 O O . THR A 1 109 ? 4.813 7.170 -10.461 1.00 86.06 109 THR A O 1
ATOM 879 N N . ASN A 1 110 ? 6.021 5.309 -10.199 1.00 87.38 110 ASN A N 1
ATOM 880 C CA . ASN A 1 110 ? 6.524 5.685 -8.868 1.00 87.38 110 ASN A CA 1
ATOM 881 C C . ASN A 1 110 ? 7.249 7.042 -8.862 1.00 87.38 110 ASN A C 1
ATOM 883 O O . ASN A 1 110 ? 7.234 7.759 -7.859 1.00 87.38 110 ASN A O 1
ATOM 887 N N . LYS A 1 111 ? 7.863 7.426 -9.988 1.00 88.19 111 LYS A N 1
ATOM 888 C CA . LYS A 1 111 ? 8.453 8.757 -10.176 1.00 88.19 111 LYS A CA 1
ATOM 889 C C . LYS A 1 111 ? 7.393 9.856 -10.075 1.00 88.19 111 LYS A C 1
ATOM 891 O O . LYS A 1 111 ? 7.608 10.837 -9.367 1.00 88.19 111 LYS A O 1
ATOM 896 N N . MET A 1 112 ? 6.249 9.683 -10.737 1.00 88.81 112 MET A N 1
ATOM 897 C CA . MET A 1 112 ? 5.136 10.636 -10.675 1.00 88.81 112 MET A CA 1
ATOM 898 C C . MET A 1 112 ? 4.585 10.749 -9.256 1.00 88.81 112 MET A C 1
ATOM 900 O O . MET A 1 112 ? 4.378 11.861 -8.774 1.00 88.81 112 MET A O 1
ATOM 904 N N . ILE A 1 113 ? 4.445 9.628 -8.544 1.00 89.81 113 ILE A N 1
ATOM 905 C CA . ILE A 1 113 ? 3.994 9.625 -7.146 1.00 89.81 113 ILE A CA 1
ATOM 906 C C . ILE A 1 113 ? 4.971 10.416 -6.265 1.00 89.81 113 ILE A C 1
ATOM 908 O O . ILE A 1 113 ? 4.545 11.275 -5.501 1.00 89.81 113 ILE A O 1
ATOM 912 N N . LYS A 1 114 ? 6.289 10.218 -6.400 1.00 89.75 114 LYS A N 1
ATOM 913 C CA . LYS A 1 114 ? 7.288 10.964 -5.607 1.00 89.75 114 LYS A CA 1
ATOM 914 C C . LYS A 1 114 ? 7.285 12.470 -5.845 1.00 89.75 114 LYS A C 1
ATOM 916 O O . LYS A 1 114 ? 7.572 13.223 -4.917 1.00 89.75 114 LYS A O 1
ATOM 921 N N . HIS A 1 115 ? 6.996 12.895 -7.070 1.00 89.31 115 HIS A N 1
ATOM 922 C CA . HIS A 1 115 ? 6.953 14.307 -7.455 1.00 89.31 115 HIS A CA 1
ATOM 923 C C . HIS A 1 115 ? 5.544 14.910 -7.393 1.00 89.31 115 HIS A C 1
ATOM 925 O O . HIS A 1 115 ? 5.344 16.050 -7.807 1.00 89.31 115 HIS A O 1
ATOM 931 N N . SER A 1 116 ? 4.570 14.165 -6.870 1.00 90.06 116 SER A N 1
ATOM 932 C CA . SER A 1 116 ? 3.196 14.631 -6.758 1.00 90.06 116 SER A CA 1
ATOM 933 C C . SER A 1 116 ? 3.054 15.741 -5.710 1.00 90.06 116 SER A C 1
ATOM 935 O O . SER A 1 116 ? 3.685 15.683 -4.649 1.00 90.06 116 SER A O 1
ATOM 937 N N . PRO A 1 117 ? 2.199 16.747 -5.960 1.00 94.19 117 PRO A N 1
ATOM 938 C CA . PRO A 1 117 ? 1.903 17.775 -4.975 1.00 94.19 117 PRO A CA 1
ATOM 939 C C . PRO A 1 117 ? 1.207 17.186 -3.741 1.00 94.19 117 PRO A C 1
ATOM 941 O O . PRO A 1 117 ? 0.467 16.204 -3.820 1.00 94.19 117 PRO A O 1
ATOM 944 N N . GLN A 1 118 ? 1.404 17.831 -2.586 1.00 92.38 118 GLN A N 1
ATOM 945 C CA . GLN A 1 118 ? 0.928 17.334 -1.289 1.00 92.38 118 GLN A CA 1
ATOM 946 C C . GLN A 1 118 ? -0.588 17.095 -1.233 1.00 92.38 118 GLN A C 1
ATOM 948 O O . GLN A 1 118 ? -1.043 16.189 -0.536 1.00 92.38 118 GLN A O 1
ATOM 953 N N . ILE A 1 119 ? -1.358 17.861 -2.011 1.00 94.25 119 ILE A N 1
ATOM 954 C CA . ILE A 1 119 ? -2.811 17.710 -2.136 1.00 94.25 119 ILE A CA 1
ATOM 955 C C . ILE A 1 119 ? -3.225 16.291 -2.548 1.00 94.25 119 ILE A C 1
ATOM 957 O O . ILE A 1 119 ? -4.206 15.768 -2.026 1.00 94.25 119 ILE A O 1
ATOM 961 N N . ILE A 1 120 ? -2.442 15.625 -3.403 1.00 93.12 120 ILE A N 1
ATOM 962 C CA . ILE A 1 120 ? -2.731 14.260 -3.859 1.00 93.12 120 ILE A CA 1
ATOM 963 C C . ILE A 1 120 ? -2.616 13.274 -2.694 1.00 93.12 120 ILE A C 1
ATOM 965 O O . ILE A 1 120 ? -3.472 12.409 -2.528 1.00 93.12 120 ILE A O 1
ATOM 969 N N . PHE A 1 121 ? -1.613 13.436 -1.828 1.00 94.50 121 PHE A N 1
ATOM 970 C CA . PHE A 1 121 ? -1.458 12.579 -0.651 1.00 94.50 121 PHE A CA 1
ATOM 971 C C . PHE A 1 121 ? -2.565 12.797 0.384 1.00 94.50 121 PHE A C 1
ATOM 973 O O . PHE A 1 121 ? -2.957 11.843 1.052 1.00 94.50 121 PHE A O 1
ATOM 980 N N . ILE A 1 122 ? -3.089 14.021 0.505 1.00 94.94 122 ILE A N 1
ATOM 981 C CA . ILE A 1 122 ? -4.239 14.318 1.373 1.00 94.94 122 ILE A CA 1
ATOM 982 C C . ILE A 1 122 ? -5.483 13.591 0.860 1.00 94.94 122 ILE A C 1
ATOM 984 O O . ILE A 1 122 ? -6.157 12.913 1.634 1.00 94.94 122 ILE A O 1
ATOM 988 N N . LEU A 1 123 ? -5.757 13.684 -0.445 1.00 94.94 123 LEU A N 1
ATOM 989 C CA . LEU A 1 123 ? -6.873 12.978 -1.074 1.00 94.94 123 LEU A CA 1
ATOM 990 C C . LEU A 1 123 ? -6.738 11.464 -0.894 1.00 94.94 123 LEU A C 1
ATOM 992 O O . LEU A 1 123 ? -7.675 10.826 -0.425 1.00 94.94 123 LEU A O 1
ATOM 996 N N . LEU A 1 124 ? -5.553 10.910 -1.159 1.00 92.94 124 LEU A N 1
ATOM 997 C CA . LEU A 1 124 ? -5.271 9.490 -0.955 1.00 92.94 124 LEU A CA 1
ATOM 998 C C . LEU A 1 124 ? -5.504 9.065 0.502 1.00 92.94 124 LEU A C 1
ATOM 1000 O O . LEU A 1 124 ? -6.126 8.036 0.752 1.00 92.94 124 LEU A O 1
ATOM 1004 N N . CYS A 1 125 ? -5.048 9.868 1.467 1.00 94.56 125 CYS A N 1
ATOM 1005 C CA . CYS A 1 125 ? -5.255 9.610 2.891 1.00 94.56 125 CYS A CA 1
ATOM 1006 C C . CYS A 1 125 ? -6.741 9.540 3.246 1.00 94.56 125 CYS A C 1
ATOM 1008 O O . CYS A 1 125 ? -7.169 8.616 3.937 1.00 94.56 125 CYS A O 1
ATOM 1010 N N . ASN A 1 126 ? -7.526 10.496 2.753 1.00 94.00 126 ASN A N 1
ATOM 1011 C CA . ASN A 1 126 ? -8.960 10.557 3.007 1.00 94.00 126 ASN A CA 1
ATOM 1012 C C . ASN A 1 126 ? -9.692 9.380 2.362 1.00 94.00 126 ASN A C 1
ATOM 1014 O O . ASN A 1 126 ? -10.511 8.746 3.023 1.00 94.00 126 ASN A O 1
ATOM 1018 N N . THR A 1 127 ? -9.363 9.044 1.113 1.00 92.44 127 THR A N 1
ATOM 1019 C CA . THR A 1 127 ? -9.951 7.900 0.408 1.00 92.44 127 THR A CA 1
ATOM 1020 C C . THR A 1 127 ? -9.661 6.593 1.139 1.00 92.44 127 THR A C 1
ATOM 1022 O O . THR A 1 127 ? -10.585 5.832 1.414 1.00 92.44 127 THR A O 1
ATOM 1025 N N . MET A 1 128 ? -8.407 6.354 1.534 1.00 90.94 128 MET A N 1
ATOM 1026 C CA . MET A 1 128 ? -8.031 5.145 2.273 1.00 90.94 128 MET A CA 1
ATOM 1027 C C . MET A 1 128 ? -8.733 5.066 3.631 1.00 90.94 128 MET A C 1
ATOM 1029 O O . MET A 1 128 ? -9.268 4.021 3.988 1.00 90.94 128 MET A O 1
ATOM 1033 N N . ASN A 1 129 ? -8.798 6.176 4.369 1.00 91.88 129 ASN A N 1
ATOM 1034 C CA . ASN A 1 129 ? -9.516 6.227 5.640 1.00 91.88 129 ASN A CA 1
ATOM 1035 C C . ASN A 1 129 ? -11.015 5.964 5.466 1.00 91.88 129 ASN A C 1
ATOM 1037 O O . ASN A 1 129 ? -11.596 5.254 6.283 1.00 91.88 129 ASN A O 1
ATOM 1041 N N . LYS A 1 130 ? -11.629 6.458 4.386 1.00 90.50 130 LYS A N 1
ATOM 1042 C CA . LYS A 1 130 ? -13.040 6.196 4.088 1.00 90.50 130 LYS A CA 1
ATOM 1043 C C . LYS A 1 130 ? -13.291 4.735 3.719 1.00 90.50 130 LYS A C 1
ATOM 1045 O O . LYS A 1 130 ? -14.274 4.164 4.174 1.00 90.50 130 LYS A O 1
ATOM 1050 N N . ILE A 1 131 ? -12.392 4.115 2.953 1.00 89.56 131 ILE A N 1
ATOM 1051 C CA . ILE A 1 131 ? -12.440 2.677 2.640 1.00 89.56 131 ILE A CA 1
ATOM 1052 C C . ILE A 1 131 ? -12.369 1.845 3.927 1.00 89.56 131 ILE A C 1
ATOM 1054 O O . ILE A 1 131 ? -13.175 0.935 4.116 1.00 89.56 131 ILE A O 1
ATOM 1058 N N . LEU A 1 132 ? -11.448 2.190 4.834 1.00 87.44 132 LEU A N 1
ATOM 1059 C CA . LEU A 1 132 ? -11.289 1.518 6.127 1.00 87.44 132 LEU A CA 1
ATOM 1060 C C . LEU A 1 132 ? -12.508 1.702 7.041 1.00 87.44 132 LEU A C 1
ATOM 1062 O O . LEU A 1 132 ? -12.940 0.744 7.677 1.00 87.44 132 LEU A O 1
ATOM 1066 N N . GLU A 1 133 ? -13.073 2.910 7.090 1.00 87.12 133 GLU A N 1
ATOM 1067 C CA . GLU A 1 133 ? -14.283 3.228 7.859 1.00 87.12 133 GLU A CA 1
ATOM 1068 C C . GLU A 1 133 ? -15.496 2.441 7.348 1.00 87.12 133 GLU A C 1
ATOM 1070 O O . GLU A 1 133 ? -16.232 1.850 8.135 1.00 87.12 133 GLU A O 1
ATOM 1075 N N . LEU A 1 134 ? -15.679 2.390 6.025 1.00 86.69 134 LEU A N 1
ATOM 1076 C CA . LEU A 1 134 ? -16.789 1.690 5.377 1.00 86.69 134 LEU A CA 1
ATOM 1077 C C . LEU A 1 134 ? -16.583 0.172 5.298 1.00 86.69 134 LEU A C 1
ATOM 1079 O O . LEU A 1 134 ? -17.511 -0.539 4.919 1.00 86.69 134 LEU A O 1
ATOM 1083 N N . LYS A 1 135 ? -15.378 -0.323 5.615 1.00 83.19 135 LYS A N 1
ATOM 1084 C CA . LYS A 1 135 ? -14.960 -1.726 5.442 1.00 83.19 135 LYS A CA 1
ATOM 1085 C C . LYS A 1 135 ? -15.265 -2.272 4.037 1.00 83.19 135 LYS A C 1
ATOM 1087 O O . LYS A 1 135 ? -15.516 -3.463 3.873 1.00 83.19 135 LYS A O 1
ATOM 1092 N N . ASN A 1 136 ? -15.244 -1.403 3.027 1.00 82.94 136 ASN A N 1
ATOM 1093 C CA . ASN A 1 136 ? -15.615 -1.736 1.655 1.00 82.94 136 ASN A CA 1
ATOM 1094 C C . ASN A 1 136 ? -14.407 -1.567 0.732 1.00 82.94 136 ASN A C 1
ATOM 1096 O O . ASN A 1 136 ? -14.101 -0.455 0.301 1.00 82.94 136 ASN A O 1
ATOM 1100 N N . PHE A 1 137 ? -13.714 -2.671 0.458 1.00 80.88 137 PHE A N 1
ATOM 1101 C CA . PHE A 1 137 ? -12.564 -2.692 -0.439 1.00 80.88 137 PHE A CA 1
ATOM 1102 C C . PHE A 1 137 ? -13.012 -3.012 -1.870 1.00 80.88 137 PHE A C 1
ATOM 1104 O O . PHE A 1 137 ? -13.896 -3.850 -2.055 1.00 80.88 137 PHE A O 1
ATOM 1111 N N . PRO A 1 138 ? -12.410 -2.381 -2.890 1.00 76.44 138 PRO A N 1
ATOM 1112 C CA . PRO A 1 138 ? -12.682 -2.741 -4.274 1.00 76.44 138 PRO A CA 1
ATOM 1113 C C . PRO A 1 138 ? -12.329 -4.212 -4.529 1.00 76.44 138 PRO A C 1
ATOM 1115 O O . PRO A 1 138 ? -11.345 -4.730 -4.002 1.00 76.44 138 PRO A O 1
ATOM 1118 N N . PHE A 1 139 ? -13.132 -4.876 -5.363 1.00 69.06 139 PHE A N 1
ATOM 1119 C CA . PHE A 1 139 ? -12.955 -6.289 -5.711 1.00 69.06 139 PHE A CA 1
ATOM 1120 C C . PHE A 1 139 ? -11.613 -6.556 -6.423 1.00 69.06 139 PHE A C 1
ATOM 1122 O O . PHE A 1 139 ? -11.002 -7.607 -6.239 1.00 69.06 139 PHE A O 1
ATOM 1129 N N . GLU A 1 140 ? -11.100 -5.566 -7.158 1.00 66.56 140 GLU A N 1
ATOM 1130 C CA . GLU A 1 140 ? -9.883 -5.647 -7.973 1.00 66.56 140 GLU A CA 1
ATOM 1131 C C . GLU A 1 140 ? -8.777 -4.749 -7.403 1.00 66.56 140 GLU A C 1
ATOM 1133 O O . GLU A 1 140 ? -8.508 -3.650 -7.869 1.00 66.56 140 GLU A O 1
ATOM 1138 N N . TRP A 1 141 ? -8.137 -5.211 -6.336 1.00 61.78 141 TRP A N 1
ATOM 1139 C CA . TRP A 1 141 ? -7.083 -4.489 -5.608 1.00 61.78 141 TRP A CA 1
ATOM 1140 C C . TRP A 1 141 ? -5.676 -4.997 -5.958 1.00 61.78 141 TRP A C 1
ATOM 1142 O O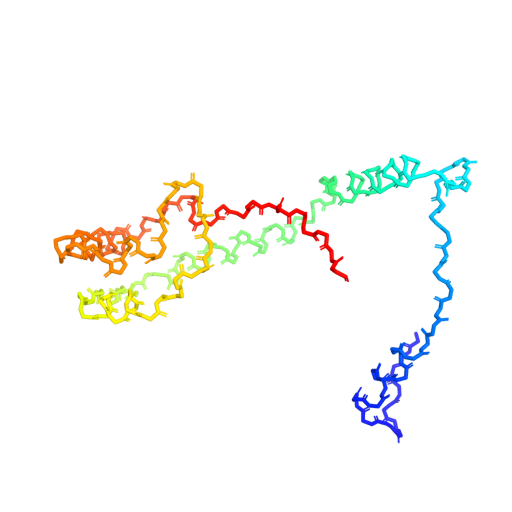 . TRP A 1 141 ? -4.676 -4.444 -5.503 1.00 61.78 141 TRP A O 1
ATOM 1152 N N . LYS A 1 142 ? -5.591 -6.055 -6.774 1.00 49.00 142 LYS A N 1
ATOM 1153 C CA . LYS A 1 142 ? -4.344 -6.618 -7.293 1.00 49.00 142 LYS A CA 1
ATOM 1154 C C . LYS A 1 142 ? -4.618 -7.398 -8.581 1.00 49.00 142 LYS A C 1
ATOM 1156 O O . LYS A 1 142 ? -4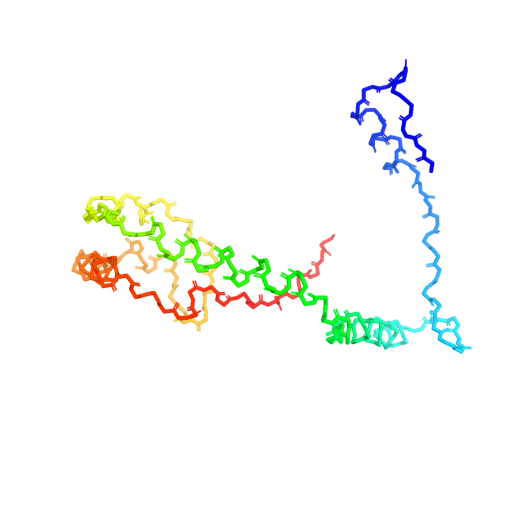.765 -8.617 -8.549 1.00 49.00 142 LYS A O 1
ATOM 1161 N N . MET A 1 143 ? -4.697 -6.707 -9.715 1.00 50.19 143 MET A N 1
ATOM 1162 C CA . MET A 1 143 ? -4.604 -7.383 -11.010 1.00 50.19 143 MET A CA 1
ATOM 1163 C C . MET A 1 143 ? -3.157 -7.837 -11.208 1.00 50.19 143 MET A C 1
ATOM 1165 O O . MET A 1 143 ? -2.240 -7.029 -11.305 1.00 50.19 143 MET A O 1
ATOM 1169 N N . ILE A 1 144 ? -2.935 -9.150 -11.205 1.00 53.81 144 ILE A N 1
ATOM 1170 C CA . ILE A 1 144 ? -1.647 -9.734 -11.577 1.00 53.81 144 ILE A CA 1
ATOM 1171 C C . ILE A 1 144 ? -1.741 -10.028 -13.069 1.00 53.81 144 ILE A C 1
ATOM 1173 O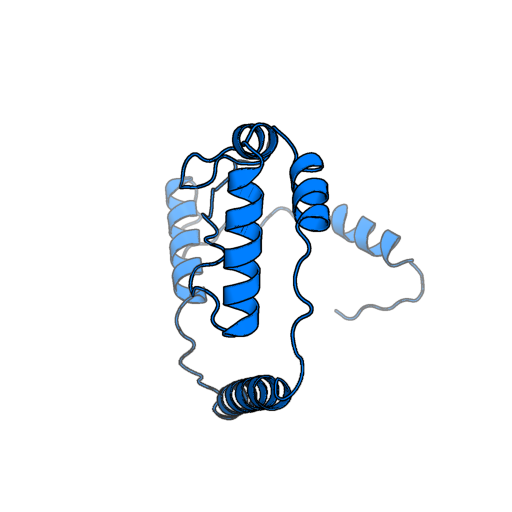 O . ILE A 1 144 ? -2.320 -11.037 -13.466 1.00 53.81 144 ILE A O 1
ATOM 1177 N N . ALA A 1 145 ? -1.183 -9.153 -13.901 1.00 55.38 145 ALA A N 1
ATOM 1178 C CA . ALA A 1 145 ? -0.894 -9.530 -15.275 1.00 55.38 145 ALA A CA 1
ATOM 1179 C C . ALA A 1 145 ? 0.190 -10.621 -15.238 1.00 55.38 145 ALA A C 1
ATOM 1181 O O . ALA A 1 145 ? 1.298 -10.390 -14.749 1.00 55.38 145 ALA A O 1
ATOM 1182 N N . ILE A 1 146 ? -0.135 -11.829 -15.708 1.00 60.34 146 ILE A N 1
ATOM 1183 C CA . ILE A 1 146 ? 0.857 -12.891 -15.900 1.00 60.34 146 ILE A CA 1
ATOM 1184 C C . ILE A 1 146 ? 1.689 -12.485 -17.118 1.00 60.34 146 ILE A C 1
ATOM 1186 O O . ILE A 1 146 ? 1.287 -12.692 -18.259 1.00 60.34 146 ILE A O 1
ATOM 1190 N N . ILE A 1 147 ? 2.821 -11.831 -16.864 1.00 63.22 147 ILE A N 1
ATOM 1191 C CA . ILE A 1 147 ? 3.800 -11.485 -17.892 1.00 63.22 147 ILE A CA 1
ATOM 1192 C C . ILE A 1 147 ? 4.837 -12.605 -17.910 1.00 63.22 147 ILE A C 1
ATOM 1194 O O . ILE A 1 147 ? 5.611 -12.758 -16.961 1.00 63.22 147 ILE A O 1
ATOM 1198 N N . ASP A 1 148 ? 4.856 -13.388 -18.986 1.00 66.75 148 ASP A N 1
ATOM 1199 C CA . ASP A 1 148 ? 5.872 -14.418 -19.193 1.00 66.75 148 ASP A CA 1
ATOM 1200 C C . ASP A 1 148 ? 7.225 -13.756 -19.484 1.00 66.75 148 ASP A C 1
ATOM 1202 O O . ASP A 1 148 ? 7.530 -13.348 -20.605 1.00 66.75 148 ASP A O 1
ATOM 1206 N N . ILE A 1 149 ? 8.056 -13.630 -18.449 1.00 66.19 149 ILE A N 1
ATOM 1207 C CA . ILE A 1 149 ? 9.430 -13.146 -18.583 1.00 66.19 149 ILE A CA 1
ATOM 1208 C C . ILE A 1 149 ? 10.321 -14.339 -18.940 1.00 66.19 149 ILE A C 1
ATOM 1210 O O . ILE A 1 149 ? 10.470 -15.280 -18.156 1.00 66.19 149 ILE A O 1
ATOM 1214 N N . LEU A 1 150 ? 10.948 -14.290 -20.119 1.00 59.72 150 LEU A N 1
ATOM 1215 C CA . LEU A 1 150 ? 12.000 -15.234 -20.496 1.00 59.72 150 LEU A CA 1
ATOM 1216 C C . LEU A 1 150 ? 13.157 -15.112 -19.500 1.00 59.72 150 LEU A C 1
ATOM 1218 O O . LEU A 1 150 ? 13.742 -14.041 -19.335 1.00 59.72 150 LEU A O 1
ATOM 1222 N N . LYS A 1 151 ? 13.470 -16.215 -18.815 1.00 59.41 151 LYS A N 1
ATOM 1223 C CA . LYS A 1 151 ? 14.638 -16.271 -17.932 1.00 59.41 151 LYS A CA 1
ATOM 1224 C C . LYS A 1 151 ? 15.915 -16.057 -18.763 1.00 59.41 151 LYS A C 1
ATOM 1226 O O . LYS A 1 151 ? 15.990 -16.633 -19.850 1.00 59.41 151 LYS A O 1
ATOM 1231 N N . PRO A 1 152 ? 16.881 -15.261 -18.268 1.00 64.44 152 PRO A N 1
ATOM 1232 C CA . PRO A 1 152 ? 18.202 -15.158 -18.878 1.00 64.44 152 PRO A CA 1
ATOM 1233 C C . PRO A 1 152 ? 18.979 -16.478 -18.789 1.00 64.44 152 PRO A C 1
ATOM 1235 O O . PRO A 1 152 ? 18.718 -17.267 -17.846 1.00 64.44 152 PRO A O 1
#

pLDDT: mean 74.48, std 13.04, range [41.19, 94.94]

Foldseek 3Di:
DDDDPPDDDPVVVVVVVVPPPDPPDFLDDPPDRDPDPVSVVVSVVVVVVVVPPDDPPPVVVVVVVVVVVVVVVVVVPPPPQDDQDDLVVLLVVLCPDDQPPDDDPVSDGSVCSNVDDSVVS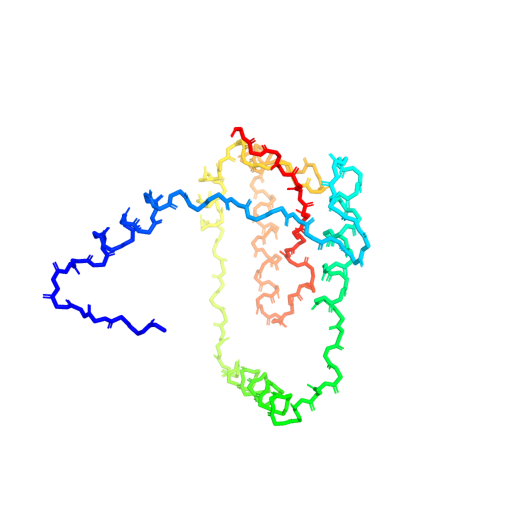VVVSVVVRVCSVVVPDDPPPDDDDPDDDDDD

Sequence (152 aa):
MEFQPENLSPWRFTKTLWNIRTKLARLNGSVYTTSSDKDKVGVISNKSENQFQLNNIINSEIVNTIEYNNLKLNSNISDNTFALISLSKIMIISKNLKINETLDLDDITNKMIKHSPQIIFILLCNTMNKILELKNFPFEWKMIAIIDILKP

Secondary structure (DSSP, 8-state):
-----SS--HHHHHHHHHH----PPP-B-SSSB--SHHHHHHHHHHHHHHHSS--S---HHHHHHHHHHHHHHHHTTTT--PPPPPHHHHHHHHHHS-TTS---TT---HHHHHT--HHHHHHHHHHHHHHHHHT---S-S-------PPP-

Radius of gyration: 25.14 Å; chains: 1; bounding box: 43×60×49 Å

Organism: Caerostris extrusa (NCBI:txid172846)